Protein AF-A0A538FDV4-F1 (afdb_monomer_lite)

pLDDT: mean 74.34, std 12.93, range [49.62, 92.75]

Structure (mmCIF, N/CA/C/O backbone):
data_AF-A0A538FDV4-F1
#
_entry.id   AF-A0A538FDV4-F1
#
loop_
_atom_site.group_PDB
_atom_site.id
_atom_site.type_symbol
_atom_site.label_atom_id
_atom_site.label_alt_id
_atom_site.label_comp_id
_atom_site.label_asym_id
_atom_site.label_entity_id
_atom_site.label_seq_id
_atom_site.pdbx_PDB_ins_code
_atom_site.Cartn_x
_atom_site.Cartn_y
_atom_site.Cartn_z
_atom_site.occupancy
_atom_site.B_iso_or_equiv
_atom_site.auth_seq_id
_atom_site.auth_comp_id
_atom_site.auth_asym_id
_atom_site.auth_atom_id
_atom_site.pdbx_PDB_model_num
ATOM 1 N N . MET A 1 1 ? -5.270 -0.008 69.994 1.00 52.81 1 MET A N 1
ATOM 2 C CA . MET A 1 1 ? -5.492 0.788 68.768 1.00 52.81 1 MET A CA 1
ATOM 3 C C . MET A 1 1 ? -4.678 0.130 67.663 1.00 52.81 1 MET A C 1
ATOM 5 O O . MET A 1 1 ? -3.464 0.258 67.653 1.00 52.81 1 MET A O 1
ATOM 9 N N . ALA A 1 2 ? -5.318 -0.753 66.895 1.00 51.62 2 ALA A N 1
ATOM 10 C CA . ALA A 1 2 ? -4.651 -1.727 66.030 1.00 51.62 2 ALA A CA 1
ATOM 11 C C . ALA A 1 2 ? -4.294 -1.139 64.647 1.00 51.62 2 ALA A C 1
ATOM 13 O O . ALA A 1 2 ? -5.040 -0.293 64.148 1.00 51.62 2 ALA A O 1
ATOM 14 N N . PRO A 1 3 ? -3.195 -1.588 64.014 1.00 59.09 3 PRO A N 1
ATOM 15 C CA . PRO A 1 3 ? -2.844 -1.215 62.646 1.00 59.09 3 PRO A CA 1
ATOM 16 C C . PRO A 1 3 ? -3.826 -1.837 61.640 1.00 59.09 3 PRO A C 1
ATOM 18 O O . PRO A 1 3 ? -4.076 -3.039 61.663 1.00 59.09 3 PRO A O 1
ATOM 21 N N . GLN A 1 4 ? -4.377 -1.011 60.750 1.00 65.19 4 GLN A N 1
ATOM 22 C CA . GLN A 1 4 ? -5.221 -1.439 59.629 1.00 65.19 4 GLN A CA 1
ATOM 23 C C . GLN A 1 4 ? -4.342 -1.977 58.478 1.00 65.19 4 GLN A C 1
ATOM 25 O O . GLN A 1 4 ? -3.521 -1.220 57.953 1.00 65.19 4 GLN A O 1
ATOM 30 N N . PRO A 1 5 ? -4.502 -3.237 58.031 1.00 62.62 5 PRO A N 1
ATOM 31 C CA . PRO A 1 5 ? -3.818 -3.757 56.850 1.00 62.62 5 PRO A CA 1
ATOM 32 C C . PRO A 1 5 ? -4.610 -3.422 55.574 1.00 62.62 5 PRO A C 1
ATOM 34 O O . PRO A 1 5 ? -5.619 -4.052 55.257 1.00 62.62 5 PRO A O 1
ATOM 37 N N . ALA A 1 6 ? -4.147 -2.436 54.800 1.00 55.91 6 ALA A N 1
ATOM 38 C CA . ALA A 1 6 ? -4.717 -2.126 53.488 1.00 55.91 6 ALA A CA 1
ATOM 39 C C . ALA A 1 6 ? -4.201 -3.123 52.436 1.00 55.91 6 ALA A C 1
ATOM 41 O O . ALA A 1 6 ? -3.159 -2.939 51.805 1.00 55.91 6 ALA A O 1
ATOM 42 N N . GLY A 1 7 ? -4.958 -4.212 52.300 1.00 53.19 7 GLY A N 1
ATOM 43 C CA . GLY A 1 7 ? -4.743 -5.302 51.363 1.00 53.19 7 GLY A CA 1
ATOM 44 C C . GLY A 1 7 ? -4.754 -4.887 49.889 1.00 53.19 7 GLY A C 1
ATOM 45 O O . GLY A 1 7 ? -5.413 -3.939 49.456 1.00 53.19 7 GLY A O 1
ATOM 46 N N . GLY A 1 8 ? -3.999 -5.657 49.108 1.00 58.41 8 GLY A N 1
ATOM 47 C CA . GLY A 1 8 ? -3.830 -5.491 47.676 1.00 58.41 8 GLY A CA 1
ATOM 48 C C . GLY A 1 8 ? -5.133 -5.588 46.885 1.00 58.41 8 GLY A C 1
ATOM 49 O O . GLY A 1 8 ? -5.840 -6.587 46.939 1.00 58.41 8 GLY A O 1
ATOM 50 N N . ARG A 1 9 ? -5.401 -4.565 46.068 1.00 56.03 9 ARG A N 1
ATOM 51 C CA . ARG A 1 9 ? -6.382 -4.601 44.966 1.00 56.03 9 ARG A CA 1
ATOM 52 C C . ARG A 1 9 ? -6.051 -3.567 43.880 1.00 56.03 9 ARG A C 1
ATOM 54 O O . ARG A 1 9 ? -6.911 -2.858 43.383 1.00 56.03 9 ARG A O 1
ATOM 61 N N . ARG A 1 10 ? -4.780 -3.484 43.471 1.00 55.16 10 ARG A N 1
ATOM 62 C CA . ARG A 1 10 ? -4.344 -2.690 42.299 1.00 55.16 10 ARG A CA 1
ATOM 63 C C . ARG A 1 10 ? -3.783 -3.572 41.177 1.00 55.16 10 ARG A C 1
ATOM 65 O O . ARG A 1 10 ? -2.725 -3.293 40.634 1.00 55.16 10 ARG A O 1
ATOM 72 N N . ARG A 1 11 ? -4.450 -4.686 40.854 1.00 52.62 11 ARG A N 1
ATOM 73 C CA . ARG A 1 11 ? -4.064 -5.570 39.729 1.00 52.62 11 ARG A CA 1
ATOM 74 C C . ARG A 1 11 ? -5.252 -5.965 38.842 1.00 52.62 11 ARG A C 1
ATOM 76 O O . ARG A 1 11 ? -5.264 -7.054 38.281 1.00 52.62 11 ARG A O 1
ATOM 83 N N . ALA A 1 12 ? -6.267 -5.104 38.744 1.00 56.25 12 ALA A N 1
ATOM 84 C CA . ALA A 1 12 ? -7.485 -5.402 37.991 1.00 56.25 12 ALA A CA 1
ATOM 85 C C . ALA A 1 12 ? -7.494 -4.949 36.510 1.00 56.25 12 ALA A C 1
ATOM 87 O O . ALA A 1 12 ? -8.047 -5.702 35.714 1.00 56.25 12 ALA A O 1
ATOM 88 N N . PRO A 1 13 ? -6.869 -3.837 36.054 1.00 54.97 13 PRO A N 1
ATOM 89 C CA . PRO A 1 13 ? -7.037 -3.456 34.643 1.00 54.97 13 PRO A CA 1
ATOM 90 C C . PRO A 1 13 ? -6.133 -4.229 33.663 1.00 54.97 13 PRO A C 1
ATOM 92 O O . PRO A 1 13 ? -6.461 -4.345 32.488 1.00 54.97 13 PRO A O 1
ATOM 95 N N . LEU A 1 14 ? -5.032 -4.835 34.124 1.00 56.69 14 LEU A N 1
ATOM 96 C CA . LEU A 1 14 ? -4.066 -5.520 33.245 1.00 56.69 14 LEU A CA 1
ATOM 97 C C . LEU A 1 14 ? -4.604 -6.817 32.618 1.00 56.69 14 LEU A C 1
ATOM 99 O O . LEU A 1 14 ? -4.151 -7.226 31.555 1.00 56.69 14 LEU A O 1
ATOM 103 N N . ARG A 1 15 ? -5.575 -7.472 33.263 1.00 52.91 15 ARG A N 1
ATOM 104 C CA . ARG A 1 15 ? -6.103 -8.769 32.807 1.00 52.91 15 ARG A CA 1
ATOM 105 C C . ARG A 1 15 ? -7.284 -8.645 31.846 1.00 52.91 15 ARG A C 1
ATOM 107 O O . ARG A 1 15 ? -7.493 -9.551 31.050 1.00 52.91 15 ARG A O 1
ATOM 114 N N . PHE A 1 16 ? -7.992 -7.514 31.850 1.00 51.12 16 PHE A N 1
ATOM 115 C CA . PHE A 1 16 ? -9.033 -7.234 30.855 1.00 51.12 16 PHE A CA 1
ATOM 116 C C . PHE A 1 16 ? -8.436 -6.760 29.516 1.00 51.12 16 PHE A C 1
ATOM 118 O O . PHE A 1 16 ? -9.018 -6.998 28.463 1.00 51.12 16 PHE A O 1
ATOM 125 N N . GLY A 1 17 ? -7.228 -6.178 29.537 1.00 50.62 17 GLY A N 1
ATOM 126 C CA . GLY A 1 17 ? -6.507 -5.762 28.328 1.00 50.62 17 GLY A CA 1
ATOM 127 C C . GLY A 1 17 ? -5.958 -6.913 27.472 1.00 50.62 17 GLY A C 1
ATOM 128 O O . GLY A 1 17 ? -5.729 -6.727 26.284 1.00 50.62 17 GLY A O 1
ATOM 129 N N . LEU A 1 18 ? -5.775 -8.116 28.030 1.00 53.31 18 LEU A N 1
ATOM 130 C CA . LEU A 1 18 ? -5.081 -9.213 27.338 1.00 53.31 18 LEU A CA 1
ATOM 131 C C . LEU A 1 18 ? -6.011 -10.142 26.531 1.00 53.31 18 LEU A C 1
ATOM 133 O O . LEU A 1 18 ? -5.538 -10.946 25.734 1.00 53.31 18 LEU A O 1
ATOM 137 N N . SER A 1 19 ? -7.331 -10.082 26.735 1.00 49.62 19 SER A N 1
ATOM 138 C CA . SER A 1 19 ? -8.142 -11.299 26.577 1.00 49.62 19 SER A CA 1
ATOM 139 C C . SER A 1 19 ? -8.847 -11.529 25.230 1.00 49.62 19 SER A C 1
ATOM 141 O O . SER A 1 19 ? -9.457 -12.589 25.090 1.00 49.62 19 SER A O 1
ATOM 143 N N . ARG A 1 20 ? -8.820 -10.640 24.221 1.00 53.72 20 ARG A N 1
ATOM 144 C CA . ARG A 1 20 ? -9.519 -10.996 22.956 1.00 53.72 20 ARG A CA 1
ATOM 145 C C . ARG A 1 20 ? -9.054 -10.365 21.639 1.00 53.72 20 ARG A C 1
ATOM 147 O O . ARG A 1 20 ? -9.335 -10.964 20.611 1.00 53.72 20 ARG A O 1
ATOM 154 N N . SER A 1 21 ? -8.346 -9.229 21.612 1.00 58.66 21 SER A N 1
ATOM 155 C CA . SER A 1 21 ? -8.151 -8.498 20.336 1.00 58.66 21 SER A CA 1
ATOM 156 C C . SER A 1 21 ? -6.707 -8.189 19.917 1.00 58.66 21 SER A C 1
ATOM 158 O O . SER A 1 21 ? -6.511 -7.607 18.854 1.00 58.66 21 SER A O 1
ATOM 160 N N . TYR A 1 22 ? -5.688 -8.574 20.691 1.00 63.62 22 TYR A N 1
ATOM 161 C CA . TYR A 1 22 ? -4.298 -8.277 20.318 1.00 63.62 22 TYR A CA 1
ATOM 162 C C . TYR A 1 22 ? -3.718 -9.300 19.346 1.00 63.62 22 TYR A C 1
ATOM 164 O O . TYR A 1 22 ? -3.199 -8.905 18.313 1.00 63.62 22 TYR A O 1
ATOM 172 N N . VAL A 1 23 ? -3.843 -10.602 19.616 1.00 74.31 23 VAL A N 1
ATOM 173 C CA . VAL A 1 23 ? -3.258 -11.655 18.758 1.00 74.31 23 VAL A CA 1
ATOM 174 C C . VAL A 1 23 ? -3.773 -11.569 17.318 1.00 74.31 23 VAL A C 1
ATOM 176 O O . VAL A 1 23 ? -2.990 -11.655 16.379 1.00 74.31 23 VAL A O 1
ATOM 179 N N . VAL A 1 24 ? -5.075 -11.323 17.141 1.00 69.31 24 VAL A N 1
ATOM 180 C CA . VAL A 1 24 ? -5.684 -11.121 15.817 1.00 69.31 24 VAL A CA 1
ATOM 181 C C . VAL A 1 24 ? -5.126 -9.865 15.145 1.00 69.31 24 VAL A C 1
ATOM 183 O O . VAL A 1 24 ? -4.767 -9.915 13.973 1.00 69.31 24 VAL A O 1
ATOM 186 N N . GLY A 1 25 ? -4.982 -8.762 15.888 1.00 72.50 25 GLY A N 1
ATOM 187 C CA . GLY A 1 25 ? -4.370 -7.534 15.377 1.00 72.50 25 GLY A CA 1
ATOM 188 C C . GLY A 1 25 ? -2.912 -7.728 14.954 1.00 72.50 25 GLY A C 1
ATOM 189 O O . GLY A 1 25 ? -2.530 -7.290 13.876 1.00 72.50 25 GLY A O 1
ATOM 190 N N . TRP A 1 26 ? -2.118 -8.445 15.753 1.00 78.81 26 TRP A N 1
ATOM 191 C CA . TRP A 1 26 ? -0.730 -8.794 15.434 1.00 78.81 26 TRP A CA 1
ATOM 192 C C . TRP A 1 26 ? -0.626 -9.678 14.191 1.00 78.81 26 TRP A C 1
ATOM 194 O O . TRP A 1 26 ? 0.236 -9.435 13.352 1.00 78.81 26 TRP A O 1
ATOM 204 N N . LEU A 1 27 ? -1.515 -10.663 14.036 1.00 79.94 27 LEU A N 1
ATOM 205 C CA . LEU A 1 27 ? -1.541 -11.527 12.855 1.00 79.94 27 LEU A CA 1
ATOM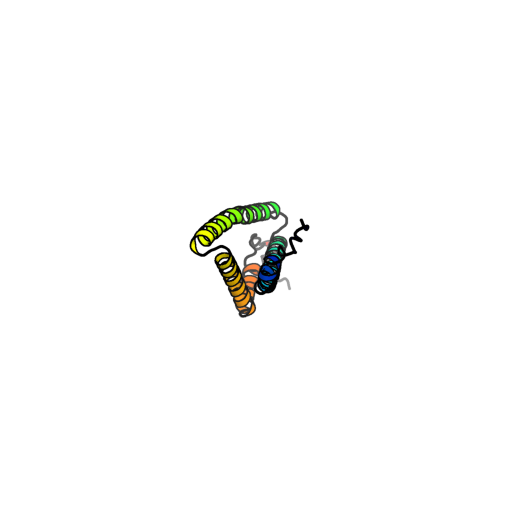 206 C C . LEU A 1 27 ? -1.882 -10.729 11.590 1.00 79.94 27 LEU A C 1
ATOM 208 O O . LEU A 1 27 ? -1.182 -10.835 10.586 1.00 79.94 27 LEU A O 1
ATOM 212 N N . PHE A 1 28 ? -2.915 -9.886 11.649 1.00 76.75 28 PHE A N 1
ATOM 213 C CA . PHE A 1 28 ? -3.283 -9.012 10.533 1.00 76.75 28 PHE A CA 1
ATOM 214 C C . PHE A 1 28 ? -2.169 -8.028 10.181 1.00 76.75 28 PHE A C 1
ATOM 216 O O . PHE A 1 28 ? -1.885 -7.822 9.000 1.00 76.75 28 PHE A O 1
ATOM 223 N N . LEU A 1 29 ? -1.515 -7.448 11.188 1.00 80.00 29 LEU A N 1
ATOM 224 C CA . LEU A 1 29 ? -0.391 -6.541 10.987 1.00 80.00 29 LEU A CA 1
ATOM 225 C C . LEU A 1 29 ? 0.801 -7.264 10.352 1.00 80.00 29 LEU A C 1
ATOM 227 O O . LEU A 1 29 ? 1.407 -6.728 9.429 1.00 80.00 29 LEU A O 1
ATOM 231 N N . ALA A 1 30 ? 1.097 -8.491 10.788 1.00 84.06 30 ALA A N 1
ATOM 232 C CA . ALA A 1 30 ? 2.163 -9.309 10.218 1.00 84.06 30 ALA A CA 1
ATOM 233 C C . ALA A 1 30 ? 1.888 -9.662 8.749 1.00 84.06 30 ALA A C 1
ATOM 235 O O . ALA A 1 30 ? 2.763 -9.474 7.907 1.00 84.06 30 ALA A O 1
ATOM 236 N N . VAL A 1 31 ? 0.671 -10.110 8.420 1.00 83.06 31 VAL A N 1
ATOM 237 C CA . VAL A 1 31 ? 0.286 -10.457 7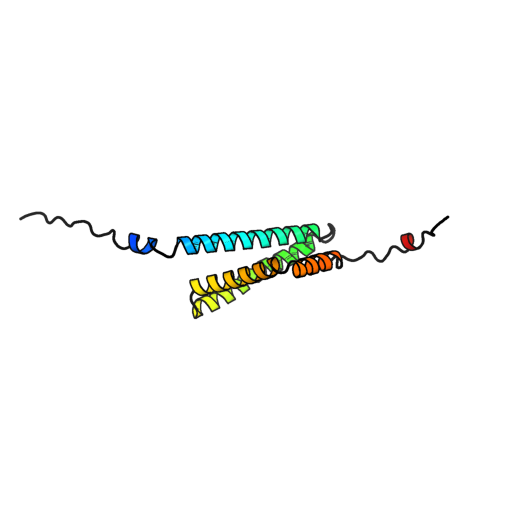.040 1.00 83.06 31 VAL A CA 1
ATOM 238 C C . VAL A 1 31 ? 0.297 -9.223 6.139 1.00 83.06 31 VAL A C 1
ATOM 240 O O . VAL A 1 31 ? 0.892 -9.249 5.064 1.00 83.06 31 VAL A O 1
ATOM 243 N N . THR A 1 32 ? -0.311 -8.123 6.589 1.00 79.44 32 THR A N 1
ATOM 244 C CA . THR A 1 32 ? -0.358 -6.872 5.815 1.00 79.44 32 THR A CA 1
ATOM 245 C C . THR A 1 32 ? 1.045 -6.294 5.628 1.00 79.44 32 THR A C 1
ATOM 247 O O . THR A 1 32 ? 1.391 -5.866 4.530 1.00 79.44 32 THR A O 1
ATOM 250 N N . GLY A 1 33 ? 1.880 -6.331 6.670 1.00 83.00 33 GLY A N 1
ATOM 251 C CA . GLY A 1 33 ? 3.272 -5.894 6.611 1.00 83.00 33 GLY A CA 1
ATOM 252 C C . GLY A 1 33 ? 4.108 -6.735 5.648 1.00 83.00 33 GLY A C 1
ATOM 253 O O . GLY A 1 33 ? 4.817 -6.177 4.816 1.00 83.00 33 GLY A O 1
ATOM 254 N N . ALA A 1 34 ? 3.984 -8.064 5.699 1.00 84.94 34 ALA A N 1
ATOM 255 C CA . ALA A 1 34 ? 4.682 -8.961 4.779 1.00 84.94 34 ALA A CA 1
ATOM 256 C C . ALA A 1 34 ? 4.266 -8.724 3.318 1.00 84.94 34 ALA A C 1
ATOM 258 O O . ALA A 1 34 ? 5.128 -8.625 2.445 1.00 84.94 34 ALA A O 1
ATOM 259 N N . ALA A 1 35 ? 2.964 -8.567 3.055 1.00 83.19 35 ALA A N 1
ATOM 260 C CA . ALA A 1 35 ? 2.452 -8.256 1.721 1.00 83.19 35 ALA A CA 1
ATOM 261 C C . ALA A 1 35 ? 2.957 -6.896 1.210 1.00 83.19 35 ALA A C 1
ATOM 263 O O . ALA A 1 35 ? 3.385 -6.789 0.062 1.00 83.19 35 ALA A O 1
ATOM 264 N N . PHE A 1 36 ? 2.958 -5.870 2.068 1.00 83.25 36 PHE A N 1
ATOM 265 C CA . PHE A 1 36 ? 3.477 -4.545 1.734 1.00 83.25 36 PHE A CA 1
ATOM 266 C C . PHE A 1 36 ? 4.972 -4.585 1.395 1.00 83.25 36 PHE A C 1
ATOM 268 O O . PHE A 1 36 ? 5.374 -4.077 0.349 1.00 83.25 36 PHE A O 1
ATOM 275 N N . LEU A 1 37 ? 5.790 -5.237 2.229 1.00 88.62 37 LEU A N 1
ATOM 276 C CA . LEU A 1 37 ? 7.222 -5.397 1.960 1.00 88.62 37 LEU A CA 1
ATOM 277 C C . LEU A 1 37 ? 7.468 -6.161 0.656 1.00 88.62 37 LEU A C 1
ATOM 279 O O . LEU A 1 37 ? 8.325 -5.751 -0.123 1.00 88.62 37 LEU A O 1
ATOM 283 N N . GLY A 1 38 ? 6.705 -7.228 0.403 1.00 86.88 38 GLY A N 1
ATOM 284 C CA . GLY A 1 38 ? 6.775 -7.982 -0.848 1.00 86.88 38 GLY A CA 1
ATOM 285 C C . GLY A 1 38 ? 6.484 -7.102 -2.062 1.00 86.88 38 GLY A C 1
ATOM 286 O O . GLY A 1 38 ? 7.295 -7.040 -2.980 1.00 86.88 38 GLY A O 1
ATOM 287 N N . ALA A 1 39 ? 5.382 -6.348 -2.032 1.00 83.69 39 ALA A N 1
ATOM 288 C CA . ALA A 1 39 ? 5.008 -5.446 -3.120 1.00 83.69 39 ALA A CA 1
ATOM 289 C C . ALA A 1 39 ? 6.074 -4.368 -3.379 1.00 83.69 39 ALA A C 1
ATOM 291 O O . ALA A 1 39 ? 6.438 -4.118 -4.531 1.00 83.69 39 ALA A O 1
ATOM 292 N N . VAL A 1 40 ? 6.612 -3.757 -2.319 1.00 86.94 40 VAL A N 1
ATOM 293 C CA . VAL A 1 40 ? 7.677 -2.748 -2.426 1.00 86.94 40 VAL A CA 1
ATOM 294 C C . VAL A 1 40 ? 8.961 -3.364 -2.987 1.00 86.94 40 VAL A C 1
ATOM 296 O O . VAL A 1 40 ? 9.568 -2.785 -3.887 1.00 86.94 40 VAL A O 1
ATOM 299 N N . ALA A 1 41 ? 9.365 -4.544 -2.509 1.00 89.25 41 ALA A N 1
ATOM 300 C CA . ALA A 1 41 ? 10.548 -5.245 -3.002 1.00 89.25 41 ALA A CA 1
ATOM 301 C C . ALA A 1 41 ? 10.414 -5.604 -4.490 1.00 89.25 41 ALA A C 1
ATOM 303 O O . ALA A 1 41 ? 11.280 -5.236 -5.281 1.00 89.25 41 ALA A O 1
ATOM 304 N N . THR A 1 42 ? 9.304 -6.231 -4.891 1.00 85.81 42 THR A N 1
ATOM 305 C CA . THR A 1 42 ? 9.040 -6.593 -6.292 1.00 85.81 42 THR A CA 1
ATOM 306 C C . THR A 1 42 ? 9.007 -5.366 -7.197 1.00 85.81 42 THR A C 1
ATOM 308 O O . THR A 1 42 ? 9.587 -5.396 -8.281 1.00 85.81 42 THR A O 1
ATOM 311 N N . THR A 1 43 ? 8.386 -4.270 -6.755 1.00 85.12 43 THR A N 1
ATOM 312 C CA . THR A 1 43 ? 8.335 -3.021 -7.531 1.00 85.12 43 THR A CA 1
ATOM 313 C C . THR A 1 43 ? 9.731 -2.428 -7.707 1.00 85.12 43 THR A C 1
ATOM 315 O O . THR A 1 43 ? 10.124 -2.119 -8.830 1.00 85.12 43 THR A O 1
ATOM 318 N N . ASN A 1 44 ? 10.514 -2.339 -6.625 1.00 87.19 44 ASN A N 1
ATOM 319 C CA . ASN A 1 44 ? 11.891 -1.847 -6.674 1.00 87.19 44 ASN A CA 1
ATOM 320 C C . ASN A 1 44 ? 12.751 -2.672 -7.641 1.00 87.19 44 ASN A C 1
ATOM 322 O O . ASN A 1 44 ? 13.459 -2.098 -8.466 1.00 87.19 44 ASN A O 1
ATOM 326 N N . THR A 1 45 ? 12.670 -4.003 -7.575 1.00 86.06 45 THR A N 1
ATOM 327 C CA . THR A 1 45 ? 13.418 -4.890 -8.474 1.00 86.06 45 THR A CA 1
ATOM 328 C C . THR A 1 45 ? 12.943 -4.763 -9.919 1.00 86.06 45 THR A C 1
ATOM 330 O O . THR A 1 45 ? 13.772 -4.646 -10.813 1.00 86.06 45 THR A O 1
ATOM 333 N N . SER A 1 46 ? 11.633 -4.709 -10.166 1.00 83.62 46 SER A N 1
ATOM 334 C CA . SER A 1 46 ? 11.084 -4.569 -11.524 1.00 83.62 46 SER A CA 1
ATOM 335 C C . SER A 1 46 ? 11.532 -3.263 -12.179 1.00 83.62 46 SER A C 1
ATOM 337 O O . SER A 1 46 ? 11.994 -3.268 -13.315 1.00 83.62 46 SER A O 1
ATOM 339 N N . VAL A 1 47 ? 11.482 -2.148 -11.442 1.00 83.19 47 VAL A N 1
ATOM 340 C CA . VAL A 1 47 ? 11.989 -0.852 -11.919 1.00 83.19 47 VAL A CA 1
ATOM 341 C C . VAL A 1 47 ? 13.489 -0.923 -12.213 1.00 83.19 47 VAL A C 1
ATOM 343 O O . VAL A 1 47 ? 13.942 -0.369 -13.207 1.00 83.19 47 VAL A O 1
ATOM 346 N N . GLN A 1 48 ? 14.270 -1.613 -11.381 1.00 83.25 48 GLN A N 1
ATOM 347 C CA . GLN A 1 48 ? 15.711 -1.759 -11.607 1.00 83.25 48 GLN A CA 1
ATOM 348 C C . GLN A 1 48 ? 16.040 -2.642 -12.820 1.00 83.25 48 GLN A C 1
ATOM 350 O O . GLN A 1 48 ? 17.022 -2.362 -13.501 1.00 83.25 48 GLN A O 1
ATOM 355 N N . LEU A 1 49 ? 15.232 -3.670 -13.098 1.00 83.56 49 LEU A N 1
ATOM 356 C CA . LEU A 1 49 ? 15.431 -4.595 -14.220 1.00 83.56 49 LEU A CA 1
ATOM 357 C C . LEU A 1 49 ? 14.958 -4.029 -15.565 1.00 83.56 49 LEU A C 1
ATOM 359 O O . LEU A 1 49 ? 15.573 -4.304 -16.589 1.00 83.56 49 LEU A O 1
ATOM 363 N N . LEU A 1 50 ? 13.877 -3.245 -15.573 1.00 80.12 50 LEU A N 1
ATOM 364 C CA . LEU A 1 50 ? 13.263 -2.723 -16.802 1.00 80.12 50 LEU A CA 1
ATOM 365 C C . LEU A 1 50 ? 13.917 -1.433 -17.321 1.00 80.12 50 LEU A C 1
ATOM 367 O O . LEU A 1 50 ? 13.604 -0.987 -18.423 1.00 80.12 50 LEU A O 1
ATOM 371 N N . VAL A 1 51 ? 14.788 -0.798 -16.534 1.00 78.25 51 VAL A N 1
ATOM 372 C CA . VAL A 1 51 ? 15.351 0.518 -16.860 1.00 78.25 51 VAL A CA 1
ATOM 373 C C . VAL A 1 51 ? 16.814 0.409 -17.293 1.00 78.25 51 VAL A C 1
ATOM 375 O O . VAL A 1 51 ? 17.677 -0.039 -16.530 1.00 78.25 51 VAL A O 1
ATOM 378 N N . SER A 1 52 ? 17.106 0.897 -18.502 1.00 75.44 52 SER A N 1
ATOM 379 C CA . SER A 1 52 ? 18.463 0.966 -19.055 1.00 75.44 52 SER A CA 1
ATOM 380 C C . SER A 1 52 ? 19.385 1.887 -18.240 1.00 75.44 52 SER A C 1
ATOM 382 O O . SER A 1 52 ? 18.935 2.848 -17.604 1.00 75.44 52 SER A O 1
ATOM 384 N N . ASP A 1 53 ? 20.692 1.596 -18.245 1.00 74.75 53 ASP A N 1
ATOM 385 C CA . ASP A 1 53 ? 21.701 2.309 -17.441 1.00 74.75 53 ASP A CA 1
ATOM 386 C C . ASP A 1 53 ? 21.683 3.833 -17.655 1.00 74.75 53 ASP A C 1
ATOM 388 O O . ASP A 1 53 ? 21.841 4.598 -16.704 1.00 74.75 53 ASP A O 1
ATOM 392 N N . GLU A 1 54 ? 21.407 4.279 -18.881 1.00 79.38 54 GLU A N 1
ATOM 393 C CA . GLU A 1 54 ? 21.450 5.687 -19.300 1.00 79.38 54 GLU A CA 1
ATOM 394 C C . GLU A 1 54 ? 20.364 6.563 -18.656 1.00 79.38 54 GLU A C 1
ATOM 396 O O . GLU A 1 54 ? 20.575 7.757 -18.431 1.00 79.38 54 GLU A O 1
ATOM 401 N N . VAL A 1 55 ? 19.199 5.992 -18.325 1.00 82.50 55 VAL A N 1
ATOM 402 C CA . VAL A 1 55 ? 18.071 6.739 -17.735 1.00 82.50 55 VAL A CA 1
ATOM 403 C C . VAL A 1 55 ? 17.703 6.280 -16.324 1.00 82.50 55 VAL A C 1
ATOM 405 O O . VAL A 1 55 ? 16.804 6.864 -15.708 1.00 82.50 55 VAL A O 1
ATOM 408 N N . ARG A 1 56 ? 18.432 5.308 -15.759 1.00 81.75 56 ARG A N 1
ATOM 409 C CA . ARG A 1 56 ? 18.177 4.735 -14.425 1.00 81.75 56 ARG A CA 1
ATOM 410 C C . ARG A 1 56 ? 18.044 5.780 -13.326 1.00 81.75 56 ARG A C 1
ATOM 412 O O . ARG A 1 56 ? 17.077 5.748 -12.568 1.00 81.75 56 ARG A O 1
ATOM 419 N N . GLY A 1 57 ? 18.959 6.748 -13.274 1.00 83.31 57 GLY A N 1
ATOM 420 C CA . GLY A 1 57 ? 18.927 7.814 -12.266 1.00 83.31 57 GLY A CA 1
ATOM 421 C C . GLY A 1 57 ? 17.690 8.716 -12.367 1.00 83.31 57 GLY A C 1
ATOM 422 O O . GLY A 1 57 ? 17.114 9.094 -11.348 1.00 83.31 57 GLY A O 1
ATOM 423 N N . ARG A 1 58 ? 17.230 9.016 -13.589 1.00 88.00 58 ARG A N 1
ATOM 424 C CA . ARG A 1 58 ? 16.042 9.856 -13.824 1.00 88.00 58 ARG A CA 1
ATOM 425 C C . ARG A 1 58 ? 14.754 9.117 -13.471 1.00 88.00 58 ARG A C 1
ATOM 427 O O . ARG A 1 58 ? 13.885 9.697 -12.825 1.00 88.00 58 ARG A O 1
ATOM 434 N N . VAL A 1 59 ? 14.644 7.844 -13.850 1.00 87.75 59 VAL A N 1
ATOM 435 C CA . VAL A 1 59 ? 13.467 7.024 -13.526 1.00 87.75 59 VAL A CA 1
ATOM 436 C C . VAL A 1 59 ? 13.367 6.796 -12.020 1.00 87.75 59 VAL A C 1
ATOM 438 O O . VAL A 1 59 ? 12.295 6.986 -11.449 1.00 87.75 59 VAL A O 1
ATOM 441 N N . LEU A 1 60 ? 14.483 6.485 -11.354 1.00 88.44 60 LEU A N 1
ATOM 442 C CA . LEU A 1 60 ? 14.505 6.348 -9.898 1.00 88.44 60 LEU A CA 1
ATOM 443 C C . LEU A 1 60 ? 14.139 7.658 -9.186 1.00 88.44 60 LEU A C 1
ATOM 445 O O . LEU A 1 60 ? 13.413 7.617 -8.197 1.00 88.44 60 LEU A O 1
ATOM 449 N N . ALA A 1 61 ? 14.563 8.821 -9.694 1.00 89.50 61 ALA A N 1
ATOM 450 C CA . ALA A 1 61 ? 14.178 10.110 -9.116 1.00 89.50 61 ALA A CA 1
ATOM 451 C C . ALA A 1 61 ? 12.658 10.354 -9.188 1.00 89.50 61 ALA A C 1
ATOM 453 O O . ALA A 1 61 ? 12.048 10.727 -8.184 1.00 89.50 61 ALA A O 1
ATOM 454 N N . VAL A 1 62 ? 12.028 10.091 -10.340 1.00 90.62 62 VAL A N 1
ATOM 455 C CA . VAL A 1 62 ? 10.565 10.212 -10.499 1.00 90.62 62 VAL A CA 1
ATOM 456 C C . VAL A 1 62 ? 9.831 9.185 -9.635 1.00 90.62 62 VAL A C 1
ATOM 458 O O . VAL A 1 62 ? 8.850 9.530 -8.978 1.00 90.62 62 VAL A O 1
ATOM 461 N N . TYR A 1 63 ? 10.331 7.949 -9.578 1.00 89.38 63 TYR A N 1
ATOM 462 C CA . TYR A 1 63 ? 9.792 6.893 -8.722 1.00 89.38 63 TYR A CA 1
ATOM 463 C C . TYR A 1 63 ? 9.798 7.294 -7.239 1.00 89.38 63 TYR A C 1
ATOM 465 O O . TYR A 1 63 ? 8.767 7.216 -6.570 1.00 89.38 63 TYR A O 1
ATOM 473 N N . MET A 1 64 ? 10.925 7.802 -6.736 1.00 90.31 64 MET A N 1
ATOM 474 C CA . MET A 1 64 ? 11.049 8.248 -5.344 1.00 90.31 64 MET A CA 1
ATOM 475 C C . MET A 1 64 ? 10.187 9.479 -5.053 1.00 90.31 64 MET A C 1
ATOM 477 O O . MET A 1 64 ? 9.595 9.565 -3.974 1.00 90.31 64 MET A O 1
ATOM 481 N N . MET A 1 65 ? 10.062 10.406 -6.009 1.00 92.75 65 MET A N 1
ATOM 482 C CA . MET A 1 65 ? 9.157 11.553 -5.897 1.00 92.75 65 MET A CA 1
ATOM 483 C C . MET A 1 65 ? 7.698 11.097 -5.786 1.00 92.75 65 MET A C 1
ATOM 485 O O . MET A 1 65 ? 6.975 11.563 -4.906 1.00 92.75 65 MET A O 1
ATOM 489 N N . ALA A 1 66 ? 7.274 10.158 -6.634 1.00 90.06 66 ALA A N 1
ATOM 490 C CA . ALA A 1 66 ? 5.920 9.618 -6.620 1.00 90.06 66 ALA A CA 1
ATOM 491 C C . ALA A 1 66 ? 5.624 8.857 -5.318 1.00 90.06 66 ALA A C 1
ATOM 493 O O . ALA A 1 66 ? 4.593 9.099 -4.690 1.00 90.06 66 ALA A O 1
ATOM 494 N N . LEU A 1 67 ? 6.540 7.993 -4.869 1.00 86.00 67 LEU A N 1
ATOM 495 C CA . LEU A 1 67 ? 6.393 7.260 -3.609 1.00 86.00 67 LEU A CA 1
ATOM 496 C C . LEU A 1 67 ? 6.287 8.199 -2.407 1.00 86.00 67 LEU A C 1
ATOM 498 O O . LEU A 1 67 ? 5.349 8.102 -1.615 1.00 86.00 67 LEU A O 1
ATOM 502 N N . THR A 1 68 ? 7.236 9.124 -2.284 1.00 89.69 68 THR A N 1
ATOM 503 C CA . THR A 1 68 ? 7.301 10.037 -1.138 1.00 89.69 68 THR A CA 1
ATOM 504 C C . THR A 1 68 ? 6.127 11.014 -1.151 1.00 89.69 68 THR A C 1
ATOM 506 O O . THR A 1 68 ? 5.558 11.298 -0.101 1.00 89.69 68 THR A O 1
ATOM 509 N N . GLY A 1 69 ? 5.712 11.481 -2.334 1.00 89.56 69 GLY A N 1
ATOM 510 C CA . GLY A 1 69 ? 4.556 12.363 -2.503 1.00 89.56 69 GLY A CA 1
ATOM 511 C C . GLY A 1 69 ? 3.213 11.684 -2.224 1.00 89.56 69 GLY A C 1
ATOM 512 O O . GLY A 1 69 ? 2.282 12.333 -1.751 1.00 89.56 69 GLY A O 1
ATOM 513 N N . SER A 1 70 ? 3.112 10.371 -2.439 1.00 88.94 70 SER A N 1
ATOM 514 C CA . SER A 1 70 ? 1.889 9.607 -2.157 1.00 88.94 70 SER A CA 1
ATOM 515 C C . SER A 1 70 ? 1.642 9.422 -0.657 1.00 88.94 70 SER A C 1
ATOM 517 O O . SER A 1 70 ? 0.492 9.344 -0.226 1.00 88.94 70 SER A O 1
ATOM 519 N N . TYR A 1 71 ? 2.705 9.391 0.151 1.00 87.06 71 TYR A N 1
ATOM 520 C CA . TYR A 1 71 ? 2.633 9.176 1.599 1.00 87.06 71 TYR A CA 1
ATOM 521 C C . TYR A 1 71 ? 1.767 10.210 2.349 1.00 87.06 71 TYR A C 1
ATOM 523 O O . TYR A 1 71 ? 0.826 9.801 3.034 1.00 87.06 71 TYR A O 1
ATOM 531 N N . PRO A 1 72 ? 2.004 11.535 2.230 1.00 89.81 72 PRO A N 1
ATOM 532 C CA . PRO A 1 72 ? 1.187 12.537 2.912 1.00 89.81 72 PRO A CA 1
ATOM 533 C C . PRO A 1 72 ? -0.259 12.555 2.404 1.00 89.81 72 PRO A C 1
ATOM 535 O O . PRO A 1 72 ? -1.179 12.730 3.199 1.00 89.81 72 PRO A O 1
ATOM 538 N N . VAL A 1 73 ? -0.483 12.321 1.108 1.00 92.75 73 VAL A N 1
ATOM 539 C CA . VAL A 1 73 ? -1.836 12.247 0.530 1.00 92.75 73 VAL A CA 1
ATOM 540 C C . VAL A 1 73 ? -2.612 11.069 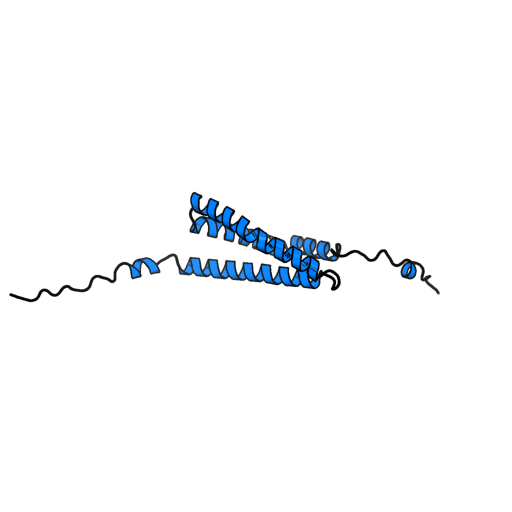1.125 1.00 92.75 73 VAL A C 1
ATOM 542 O O . VAL A 1 73 ? -3.747 11.236 1.573 1.00 92.75 73 VAL A O 1
ATOM 545 N N . GLY A 1 74 ? -1.980 9.894 1.192 1.00 85.88 74 GLY A N 1
ATOM 546 C CA . GLY A 1 74 ? -2.553 8.711 1.830 1.00 85.88 74 GLY A CA 1
ATOM 547 C C . GLY A 1 74 ? -2.825 8.930 3.317 1.00 85.88 74 GLY A C 1
ATOM 548 O O . GLY A 1 74 ? -3.908 8.594 3.792 1.00 85.88 74 GLY A O 1
ATOM 549 N N . ALA A 1 75 ? -1.892 9.562 4.034 1.00 86.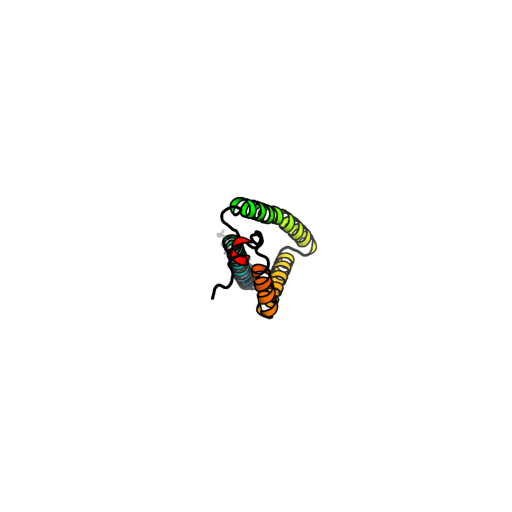94 75 ALA A N 1
ATOM 550 C CA . ALA A 1 75 ? -2.043 9.869 5.454 1.00 86.94 75 ALA A CA 1
ATOM 551 C C . ALA A 1 75 ? -3.211 10.831 5.728 1.00 86.94 75 ALA A C 1
ATOM 553 O O . ALA A 1 75 ? -3.974 10.600 6.664 1.00 86.94 75 ALA A O 1
ATOM 554 N N . LEU A 1 76 ? -3.400 11.869 4.904 1.00 91.56 76 LEU A N 1
ATOM 555 C CA . LEU A 1 76 ? -4.540 12.787 5.021 1.00 91.56 76 LEU A CA 1
ATOM 556 C C . LEU A 1 76 ? -5.868 12.078 4.750 1.00 91.56 76 LEU A C 1
ATOM 558 O O . LEU A 1 76 ? -6.825 12.257 5.503 1.00 91.56 76 LEU A O 1
ATOM 562 N N . LEU A 1 77 ? -5.923 11.243 3.709 1.00 88.19 77 LEU A N 1
ATOM 563 C CA . LEU A 1 77 ? -7.121 10.475 3.380 1.00 88.19 77 LEU A CA 1
ATOM 564 C C . LEU A 1 77 ? -7.468 9.476 4.492 1.00 88.19 77 LEU A C 1
ATOM 566 O O . LEU A 1 77 ? -8.621 9.398 4.912 1.00 88.19 77 LEU A O 1
ATOM 570 N N . GLN A 1 78 ? -6.476 8.739 4.999 1.00 85.00 78 GLN A N 1
ATOM 571 C CA . GLN A 1 78 ? -6.667 7.804 6.108 1.00 85.00 78 GLN A CA 1
ATOM 572 C C . GLN A 1 78 ? -7.021 8.520 7.411 1.00 85.00 78 GLN A C 1
ATOM 574 O O . GLN A 1 78 ? -7.868 8.015 8.141 1.00 85.00 78 GLN A O 1
ATOM 579 N N . GLY A 1 79 ? -6.422 9.678 7.695 1.00 85.94 79 GLY A N 1
ATOM 580 C CA . GLY A 1 79 ? -6.754 10.502 8.858 1.00 85.94 79 GLY A CA 1
ATOM 581 C C . GLY A 1 79 ? -8.202 10.983 8.808 1.00 85.94 79 GLY A C 1
ATOM 582 O O . GLY A 1 79 ? -8.969 10.723 9.730 1.00 85.94 79 GLY A O 1
ATOM 583 N N . TRP A 1 80 ? -8.616 11.556 7.674 1.00 90.62 80 TRP A N 1
ATOM 584 C CA . TRP A 1 80 ? -10.002 11.969 7.449 1.00 90.62 80 TRP A CA 1
ATOM 585 C C . TRP A 1 80 ? -10.991 10.806 7.605 1.00 90.62 80 TRP A C 1
ATOM 587 O O . TRP A 1 80 ? -12.060 10.966 8.195 1.00 90.62 80 TRP A O 1
ATOM 597 N N . LEU A 1 81 ? -10.637 9.616 7.110 1.00 86.56 81 LEU A N 1
ATOM 598 C CA . LEU A 1 81 ? -11.472 8.428 7.260 1.00 86.56 81 LEU A CA 1
ATOM 599 C C . LEU A 1 81 ? -11.495 7.943 8.720 1.00 86.56 81 LEU A C 1
ATOM 601 O O . LEU A 1 81 ? -12.560 7.632 9.247 1.00 86.56 81 LEU A O 1
ATOM 605 N N . ALA A 1 82 ? -10.349 7.934 9.403 1.00 88.31 82 ALA A N 1
ATOM 606 C CA . ALA A 1 82 ? -10.235 7.561 10.812 1.00 88.31 82 ALA A CA 1
ATOM 607 C C . ALA A 1 82 ? -11.064 8.466 11.734 1.00 88.31 82 ALA A C 1
ATOM 609 O O . ALA A 1 82 ? -11.661 7.949 12.677 1.00 88.31 82 ALA A O 1
ATOM 610 N N . ASP A 1 83 ? -11.190 9.757 11.423 1.00 88.44 83 ASP A N 1
ATOM 611 C CA . ASP A 1 83 ? -12.050 10.683 12.171 1.00 88.44 83 ASP A CA 1
ATOM 612 C C . ASP A 1 83 ? -13.549 10.367 12.010 1.00 88.44 83 ASP A C 1
ATOM 614 O O . ASP A 1 83 ? -14.354 10.683 12.887 1.00 88.44 83 ASP A O 1
ATOM 618 N N . ARG A 1 84 ? -13.948 9.731 10.898 1.00 88.06 84 ARG A N 1
ATOM 619 C CA . ARG A 1 84 ? -15.353 9.397 10.596 1.00 88.06 84 ARG A CA 1
ATOM 620 C C . ARG A 1 84 ? -15.765 8.010 11.080 1.00 88.06 84 ARG A C 1
ATOM 622 O O . ARG A 1 84 ? -16.860 7.864 11.617 1.00 88.06 84 ARG A O 1
ATOM 629 N N . ILE A 1 85 ? -14.928 6.996 10.851 1.00 84.75 85 ILE A N 1
ATOM 630 C CA . ILE A 1 85 ? -15.259 5.578 11.106 1.00 84.75 85 ILE A CA 1
ATOM 631 C C . ILE A 1 85 ? -14.404 4.933 12.207 1.00 84.75 85 ILE A C 1
ATOM 633 O O . ILE A 1 85 ? -14.651 3.789 12.587 1.00 84.75 85 ILE A O 1
ATOM 637 N N . GLY A 1 86 ? -13.423 5.658 12.750 1.00 82.56 86 GLY A N 1
ATOM 638 C CA . GLY A 1 86 ? -12.494 5.174 13.767 1.00 82.56 86 GLY A CA 1
ATOM 639 C C . GLY A 1 86 ? -11.247 4.499 13.184 1.00 82.56 86 GLY A C 1
ATOM 640 O O . GLY A 1 86 ? -11.297 3.792 12.176 1.00 82.56 86 GLY A O 1
ATOM 641 N N . ALA A 1 87 ? -10.108 4.670 13.864 1.00 78.00 87 ALA A N 1
ATOM 642 C CA . ALA A 1 87 ? -8.808 4.160 13.416 1.00 78.00 87 ALA A CA 1
ATOM 643 C C . ALA A 1 87 ? -8.764 2.636 13.140 1.00 78.00 87 ALA A C 1
ATOM 645 O O . ALA A 1 87 ? -8.228 2.252 12.099 1.00 78.00 87 ALA A O 1
ATOM 646 N N . PRO A 1 88 ? -9.344 1.747 13.980 1.00 76.81 88 PRO A N 1
ATOM 647 C CA . PRO A 1 88 ? -9.311 0.307 13.712 1.00 76.81 88 PRO A CA 1
ATOM 648 C C . PRO A 1 88 ? -10.068 -0.071 12.434 1.00 76.81 88 PRO A C 1
ATOM 650 O O . PRO A 1 88 ? -9.586 -0.890 11.655 1.00 76.81 88 PRO A O 1
ATOM 653 N N . ALA A 1 89 ? -11.228 0.548 12.192 1.00 76.12 89 ALA A N 1
ATOM 654 C CA . ALA A 1 89 ? -12.047 0.277 11.014 1.00 76.12 89 ALA A CA 1
ATOM 655 C C . ALA A 1 89 ? -11.362 0.763 9.729 1.00 76.12 89 ALA A C 1
ATOM 657 O O . ALA A 1 89 ? -11.350 0.037 8.736 1.00 76.12 89 ALA A O 1
ATOM 658 N N . THR A 1 90 ? -10.721 1.937 9.760 1.00 81.44 90 THR A N 1
ATOM 659 C CA . THR A 1 90 ? -9.944 2.465 8.627 1.00 81.44 90 THR A CA 1
ATOM 660 C C . THR A 1 90 ? -8.787 1.546 8.242 1.00 81.44 90 THR A C 1
ATOM 662 O O . THR A 1 90 ? -8.584 1.273 7.058 1.00 81.44 90 THR A O 1
ATOM 665 N N . VAL A 1 91 ? -8.040 1.032 9.225 1.00 79.25 91 VAL A N 1
ATOM 666 C CA . VAL A 1 91 ? -6.912 0.119 8.972 1.00 79.25 91 VAL A CA 1
ATOM 667 C C . VAL A 1 91 ? -7.400 -1.215 8.411 1.00 79.25 91 VAL A C 1
ATOM 669 O O . VAL A 1 91 ? -6.832 -1.711 7.439 1.00 79.25 91 VAL A O 1
ATOM 672 N N . VAL A 1 92 ? -8.478 -1.775 8.969 1.00 80.12 92 VAL A N 1
ATOM 673 C CA . VAL A 1 92 ? -9.073 -3.019 8.459 1.00 80.12 92 VAL A CA 1
ATOM 674 C C . VAL A 1 92 ? -9.597 -2.829 7.039 1.00 80.12 92 VAL A C 1
ATOM 676 O O . VAL A 1 92 ? -9.355 -3.691 6.198 1.00 80.12 92 VAL A O 1
ATOM 679 N N . ALA A 1 93 ? -10.255 -1.709 6.735 1.00 80.94 93 ALA A N 1
ATOM 680 C CA . ALA A 1 93 ? -10.746 -1.415 5.392 1.00 80.94 93 ALA A CA 1
ATOM 681 C C . ALA A 1 93 ? -9.594 -1.303 4.380 1.00 80.94 93 ALA A C 1
ATOM 683 O O . ALA A 1 93 ? -9.624 -1.966 3.345 1.00 80.94 93 ALA A O 1
ATOM 684 N N . ALA A 1 94 ? -8.548 -0.538 4.704 1.00 81.56 94 ALA A N 1
ATOM 685 C CA . ALA A 1 94 ? -7.373 -0.391 3.847 1.00 81.56 94 ALA A CA 1
ATOM 686 C C . ALA A 1 94 ? -6.655 -1.733 3.614 1.00 81.56 94 ALA A C 1
ATOM 688 O O . ALA A 1 94 ? -6.366 -2.092 2.472 1.00 81.56 94 ALA A O 1
ATOM 689 N N . GLY A 1 95 ? -6.429 -2.509 4.680 1.00 78.69 95 GLY A N 1
ATOM 690 C CA . GLY A 1 95 ? -5.817 -3.836 4.591 1.00 78.69 95 GLY A CA 1
ATOM 691 C C . GLY A 1 95 ? -6.676 -4.836 3.815 1.00 78.69 95 GLY A C 1
ATOM 692 O O . GLY A 1 95 ? -6.148 -5.621 3.034 1.00 78.69 95 GLY A O 1
ATOM 693 N N . SER A 1 96 ? -8.002 -4.774 3.963 1.00 81.62 96 SER A N 1
ATOM 694 C CA . SER A 1 96 ? -8.935 -5.634 3.225 1.00 81.62 96 SER A CA 1
ATOM 695 C C . SER A 1 96 ? -8.939 -5.309 1.736 1.00 81.62 96 SER A C 1
ATOM 697 O O . SER A 1 96 ? -8.895 -6.227 0.926 1.00 81.62 96 SER A O 1
ATOM 699 N N . ILE A 1 97 ? -8.933 -4.026 1.359 1.00 84.38 97 ILE A N 1
ATOM 700 C CA . ILE A 1 97 ? -8.827 -3.610 -0.048 1.00 84.38 97 ILE A CA 1
ATOM 701 C C . ILE A 1 97 ? -7.524 -4.143 -0.648 1.00 84.38 97 ILE A C 1
ATOM 703 O O . ILE A 1 97 ? -7.549 -4.772 -1.705 1.00 84.38 97 ILE A O 1
ATOM 707 N N . LEU A 1 98 ? -6.400 -3.955 0.049 1.00 81.50 98 LEU A N 1
ATOM 708 C CA . LEU A 1 98 ? -5.097 -4.430 -0.414 1.00 81.50 98 LEU A CA 1
ATOM 709 C C . LEU A 1 98 ? -5.061 -5.962 -0.538 1.00 81.50 98 LEU A C 1
ATOM 711 O O . LEU A 1 98 ? -4.587 -6.496 -1.540 1.00 81.50 98 LEU A O 1
ATOM 715 N N . GLY A 1 99 ? -5.621 -6.667 0.447 1.00 83.25 99 GLY A N 1
ATOM 716 C CA . GLY A 1 99 ? -5.736 -8.122 0.448 1.00 83.25 99 GLY A CA 1
ATOM 717 C C . GLY A 1 99 ? -6.628 -8.651 -0.674 1.00 83.25 99 GLY A C 1
ATOM 718 O O . GLY A 1 99 ? -6.265 -9.629 -1.318 1.00 83.25 99 GLY A O 1
ATOM 719 N N . VAL A 1 100 ? -7.753 -7.991 -0.963 1.00 85.50 100 VAL A N 1
ATOM 720 C CA . VAL A 1 100 ? -8.642 -8.348 -2.080 1.00 85.50 100 VAL A CA 1
ATOM 721 C C . VAL A 1 100 ? -7.943 -8.128 -3.414 1.00 85.50 100 VAL A C 1
ATOM 723 O O . VAL A 1 100 ? -8.002 -9.010 -4.262 1.00 85.50 100 VAL A O 1
ATOM 726 N N . VAL A 1 101 ? -7.247 -7.005 -3.604 1.00 83.88 101 VAL A N 1
ATOM 727 C CA . VAL A 1 101 ? -6.475 -6.758 -4.833 1.00 83.88 101 VAL A CA 1
ATOM 728 C C . VAL A 1 101 ? -5.402 -7.833 -5.013 1.00 83.88 101 VAL A C 1
ATOM 730 O O . VAL A 1 101 ? -5.322 -8.437 -6.082 1.00 83.88 101 VAL A O 1
ATOM 733 N N . GLY A 1 102 ? -4.640 -8.138 -3.958 1.00 81.25 102 GLY A N 1
ATOM 734 C CA . GLY A 1 102 ? -3.649 -9.215 -3.981 1.00 81.25 102 GLY A CA 1
ATOM 735 C C . GLY A 1 102 ? -4.272 -10.575 -4.305 1.00 81.25 102 GLY A C 1
ATOM 736 O O . GLY A 1 102 ? -3.776 -11.291 -5.172 1.00 81.25 102 GLY A O 1
ATOM 737 N N . LEU A 1 103 ? -5.400 -10.908 -3.675 1.00 84.31 103 LEU A N 1
ATOM 738 C CA . LEU A 1 103 ? -6.119 -12.158 -3.913 1.00 84.31 103 LEU A CA 1
ATOM 739 C C . LEU A 1 103 ? -6.669 -12.245 -5.341 1.00 84.31 103 LEU A C 1
ATOM 741 O O . LEU A 1 103 ? -6.571 -13.296 -5.964 1.00 84.31 103 LEU A O 1
ATOM 745 N N . VAL A 1 104 ? -7.220 -11.159 -5.886 1.00 85.31 104 VAL A N 1
ATOM 746 C CA . VAL A 1 104 ? -7.710 -11.107 -7.273 1.00 85.31 104 VAL A CA 1
ATOM 747 C C . VAL A 1 104 ? -6.568 -11.347 -8.257 1.00 85.31 104 VAL A C 1
ATOM 749 O O . VAL A 1 104 ? -6.750 -12.107 -9.207 1.00 85.31 104 VAL A O 1
ATOM 752 N N . LEU A 1 105 ? -5.397 -10.756 -8.016 1.00 80.81 105 LEU A N 1
ATOM 753 C CA . LEU A 1 105 ? -4.206 -10.982 -8.838 1.00 80.81 105 LEU A CA 1
ATOM 754 C C . LEU A 1 105 ? -3.713 -12.435 -8.740 1.00 80.81 105 LEU A C 1
ATOM 756 O O . LEU A 1 105 ? -3.392 -13.035 -9.761 1.00 80.81 105 LEU A O 1
ATOM 760 N N . LEU A 1 106 ? -3.735 -13.030 -7.543 1.00 80.88 106 LEU A N 1
ATOM 761 C CA . LEU A 1 106 ? -3.385 -14.440 -7.317 1.00 80.88 106 LEU A CA 1
ATOM 762 C C . LEU A 1 106 ? -4.367 -15.419 -7.982 1.00 80.88 106 LEU A C 1
ATOM 764 O O . LEU A 1 106 ? -3.948 -16.413 -8.568 1.00 80.88 106 LEU A O 1
ATOM 768 N N . LEU A 1 107 ? -5.673 -15.149 -7.901 1.00 82.69 107 LEU A N 1
ATOM 769 C CA . LEU A 1 107 ? -6.720 -16.004 -8.473 1.00 82.69 107 LEU A CA 1
ATOM 770 C C . LEU A 1 107 ? -6.877 -15.823 -9.987 1.00 82.69 107 LEU A C 1
ATOM 772 O O . LEU A 1 107 ? -7.467 -16.677 -10.651 1.00 82.69 107 LEU A O 1
ATOM 776 N N . ARG A 1 108 ? -6.374 -14.718 -10.548 1.00 80.75 108 ARG A N 1
ATOM 777 C CA . ARG A 1 108 ? -6.372 -14.452 -11.990 1.00 80.75 108 ARG A CA 1
ATOM 778 C C . ARG A 1 108 ? -4.946 -14.252 -12.505 1.00 80.75 108 ARG A C 1
ATOM 780 O O . ARG A 1 108 ? -4.609 -13.142 -12.921 1.00 80.75 108 ARG A O 1
ATOM 787 N N . PRO A 1 109 ? -4.148 -15.333 -12.604 1.00 66.69 109 PRO A N 1
ATOM 788 C CA . PRO A 1 109 ? -2.797 -15.264 -13.162 1.00 66.69 109 PRO A CA 1
ATOM 789 C C . PRO A 1 109 ? -2.778 -14.800 -14.633 1.00 66.69 109 PRO A C 1
ATOM 791 O O . PRO A 1 109 ? -1.766 -14.307 -15.119 1.00 66.69 109 PRO A O 1
ATOM 794 N N . GLY A 1 110 ? -3.916 -14.878 -15.337 1.00 65.81 110 GLY A N 1
ATOM 795 C CA . GLY A 1 110 ? -4.075 -14.287 -16.670 1.00 65.81 110 GLY A CA 1
ATOM 796 C C . GLY A 1 110 ? -3.993 -12.753 -16.691 1.00 65.81 110 GLY A C 1
ATOM 797 O O . GLY A 1 110 ? -3.646 -12.173 -17.711 1.00 65.81 110 GLY A O 1
ATOM 798 N N . LEU A 1 111 ? -4.285 -12.066 -15.579 1.00 62.91 111 LEU A N 1
ATOM 799 C CA . LEU A 1 111 ? -4.111 -10.611 -15.483 1.00 62.91 111 LEU A CA 1
ATOM 800 C C . LEU A 1 111 ? -2.639 -10.250 -15.258 1.00 62.91 111 LEU A C 1
ATOM 802 O O . LEU A 1 111 ? -2.150 -9.269 -15.813 1.00 62.91 111 LEU A O 1
ATOM 806 N N . THR A 1 112 ? -1.928 -11.064 -14.471 1.00 67.50 112 THR A N 1
ATOM 807 C CA . THR A 1 112 ? -0.489 -10.891 -14.252 1.00 67.50 112 THR A CA 1
ATOM 808 C C . THR A 1 112 ? 0.301 -11.195 -15.515 1.00 67.50 112 THR A C 1
ATOM 810 O O . THR A 1 112 ? 1.208 -10.436 -15.825 1.00 67.50 112 THR A O 1
ATOM 813 N N . SER A 1 113 ? -0.085 -12.210 -16.299 1.00 65.56 113 SER A N 1
ATOM 814 C CA . SER A 1 113 ? 0.569 -12.488 -17.583 1.00 65.56 113 SER A CA 1
ATOM 815 C C . SER A 1 113 ? 0.357 -11.361 -18.594 1.00 65.56 113 SER A C 1
ATOM 817 O O . SER A 1 113 ? 1.266 -11.052 -19.346 1.00 65.56 113 SER A O 1
ATOM 819 N N . LEU A 1 114 ? -0.798 -10.685 -18.582 1.00 65.38 114 LEU A N 1
ATOM 820 C CA . LEU A 1 114 ? -1.033 -9.524 -19.448 1.00 65.38 114 LEU A CA 1
ATOM 821 C C . LEU A 1 114 ? -0.221 -8.294 -19.030 1.00 65.38 114 LEU A C 1
ATOM 823 O O . LEU A 1 114 ? 0.225 -7.554 -19.904 1.00 65.38 114 LEU A O 1
ATOM 827 N N . LEU A 1 115 ? -0.030 -8.067 -17.726 1.00 68.00 115 LEU A N 1
ATOM 828 C CA . LEU A 1 115 ? 0.849 -7.010 -17.215 1.00 68.00 115 LEU A CA 1
ATOM 829 C C . LEU A 1 115 ? 2.314 -7.304 -17.545 1.00 68.00 115 LEU A C 1
ATOM 831 O O . LEU A 1 115 ? 3.031 -6.395 -17.954 1.00 68.00 115 LEU A O 1
ATOM 835 N N . ASP A 1 116 ? 2.731 -8.560 -17.415 1.00 71.50 116 ASP A N 1
ATOM 836 C CA . ASP A 1 116 ? 4.088 -9.015 -17.717 1.00 71.50 116 ASP A CA 1
ATOM 837 C C . ASP A 1 116 ? 4.378 -8.932 -19.227 1.00 71.50 116 ASP A C 1
ATOM 839 O O . ASP A 1 116 ? 5.361 -8.333 -19.654 1.00 71.50 116 ASP A O 1
ATOM 843 N N . GLU A 1 117 ? 3.443 -9.385 -20.066 1.00 65.88 117 GLU A N 1
ATOM 844 C CA . GLU A 1 117 ? 3.559 -9.339 -21.527 1.00 65.88 117 GLU A CA 1
ATOM 845 C C . GLU A 1 117 ? 3.486 -7.904 -22.081 1.00 65.88 117 GLU A C 1
ATOM 847 O O . GLU A 1 117 ? 4.231 -7.554 -23.000 1.00 65.88 117 GLU A O 1
ATOM 852 N N . HIS A 1 118 ? 2.659 -7.026 -21.496 1.00 61.06 118 HIS A N 1
ATOM 853 C CA . HIS A 1 118 ? 2.672 -5.594 -21.830 1.00 61.06 118 HIS A CA 1
ATOM 854 C C . HIS A 1 118 ? 3.937 -4.884 -21.339 1.00 61.06 118 HIS A C 1
ATOM 856 O O . HIS A 1 118 ? 4.380 -3.948 -22.006 1.00 61.06 118 HIS A O 1
ATOM 862 N N . SER A 1 119 ? 4.526 -5.316 -20.220 1.00 63.38 119 SER A N 1
ATOM 863 C CA . SER A 1 119 ? 5.808 -4.785 -19.732 1.00 63.38 119 SER A CA 1
ATOM 864 C C . SER A 1 119 ? 6.971 -5.229 -20.622 1.00 63.38 119 SER A C 1
ATOM 866 O O . SER A 1 119 ? 7.874 -4.440 -20.879 1.00 63.38 119 SER A O 1
ATOM 868 N N . HIS A 1 120 ? 6.911 -6.448 -21.170 1.00 59.69 120 HIS A N 1
ATOM 869 C CA . HIS A 1 120 ? 7.887 -6.957 -22.135 1.00 59.69 120 HIS A CA 1
ATOM 870 C C . HIS A 1 120 ? 7.744 -6.339 -23.536 1.00 59.69 120 HIS A C 1
ATOM 872 O O . HIS A 1 120 ? 8.753 -6.111 -24.199 1.00 59.69 120 HIS A O 1
ATOM 878 N N . ARG A 1 121 ? 6.517 -6.055 -24.006 1.00 54.91 121 ARG A N 1
ATOM 879 C CA . ARG A 1 121 ? 6.275 -5.436 -25.329 1.00 54.91 121 ARG A CA 1
ATOM 880 C C . ARG A 1 121 ? 6.442 -3.921 -25.360 1.00 54.91 121 ARG A C 1
ATOM 882 O O . ARG A 1 121 ? 6.702 -3.369 -26.422 1.00 54.91 121 ARG A O 1
ATOM 889 N N . ARG A 1 122 ? 6.241 -3.234 -24.235 1.00 55.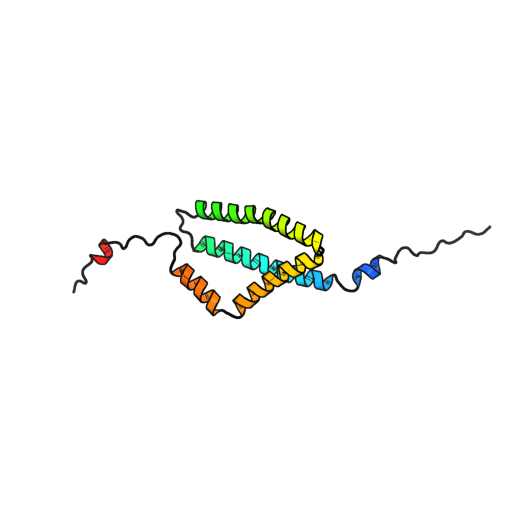88 122 ARG A N 1
ATOM 890 C CA . ARG A 1 122 ? 6.507 -1.799 -24.100 1.00 55.88 122 ARG A CA 1
ATOM 891 C C . ARG A 1 122 ? 7.702 -1.626 -23.182 1.00 55.88 122 ARG A C 1
ATOM 893 O O . ARG A 1 122 ? 7.541 -1.195 -22.042 1.00 55.88 122 ARG A O 1
ATOM 900 N N . GLY A 1 123 ? 8.896 -1.938 -23.681 1.00 56.53 123 GLY A N 1
ATOM 901 C CA . GLY A 1 123 ? 10.105 -1.382 -23.088 1.00 56.53 123 GLY A CA 1
ATOM 902 C C . GLY A 1 123 ? 9.887 0.125 -22.942 1.00 56.53 123 GLY A C 1
ATOM 903 O O . GLY A 1 123 ? 9.690 0.834 -23.924 1.00 56.53 123 GLY A O 1
ATOM 904 N N . PHE A 1 124 ? 9.817 0.619 -21.705 1.00 60.12 124 PHE A N 1
ATOM 905 C CA . PHE A 1 124 ? 9.540 2.030 -21.398 1.00 60.12 124 PHE A CA 1
ATOM 906 C C . PHE A 1 124 ? 10.705 2.957 -21.822 1.00 60.12 124 PHE A C 1
ATOM 908 O O . PHE A 1 124 ? 10.687 4.165 -21.595 1.00 60.12 124 PHE A O 1
ATOM 915 N N . VAL A 1 125 ? 11.721 2.388 -22.468 1.00 66.25 125 VAL A N 1
ATOM 916 C CA . VAL A 1 125 ? 12.857 3.042 -23.104 1.00 66.25 125 VAL A CA 1
ATOM 917 C C . VAL A 1 125 ? 12.931 2.471 -24.517 1.00 66.25 125 VAL A C 1
ATOM 919 O O . VAL A 1 125 ? 12.888 1.256 -24.675 1.00 66.25 125 VAL A O 1
ATOM 922 N N . GLY A 1 126 ? 12.935 3.368 -25.505 1.00 54.12 126 GLY A N 1
ATOM 923 C CA . GLY A 1 126 ? 12.539 3.117 -26.889 1.00 54.12 126 GLY A CA 1
ATOM 924 C C . GLY A 1 126 ? 13.100 1.853 -27.531 1.00 54.12 126 GLY A C 1
ATOM 925 O O . GLY A 1 126 ? 14.260 1.502 -27.330 1.00 54.12 126 GLY A O 1
ATOM 926 N N . ASP A 1 127 ? 12.281 1.244 -28.390 1.00 55.97 127 ASP A N 1
ATOM 927 C CA . ASP A 1 127 ? 12.815 0.477 -29.509 1.00 55.97 127 ASP A CA 1
ATOM 928 C C . ASP A 1 127 ? 13.918 1.323 -30.169 1.00 55.97 127 ASP A C 1
ATOM 930 O O . ASP A 1 127 ? 13.660 2.487 -30.517 1.00 55.97 127 ASP A O 1
ATOM 934 N N . PRO A 1 128 ? 15.144 0.798 -30.347 1.00 61.69 128 PRO A N 1
ATOM 935 C CA . PRO A 1 128 ? 16.010 1.370 -31.353 1.00 61.69 128 PRO A CA 1
ATOM 936 C C . PRO A 1 128 ? 15.226 1.294 -32.661 1.00 61.69 128 PRO A C 1
ATOM 938 O O . PRO A 1 128 ? 14.744 0.230 -33.047 1.00 61.69 128 PRO A O 1
ATOM 941 N N . LEU A 1 129 ? 15.040 2.450 -33.300 1.00 66.50 129 LEU A N 1
ATOM 942 C CA . LEU A 1 129 ? 14.595 2.547 -34.680 1.00 66.50 129 LEU A CA 1
ATOM 943 C C . LEU A 1 129 ? 15.329 1.462 -35.458 1.00 6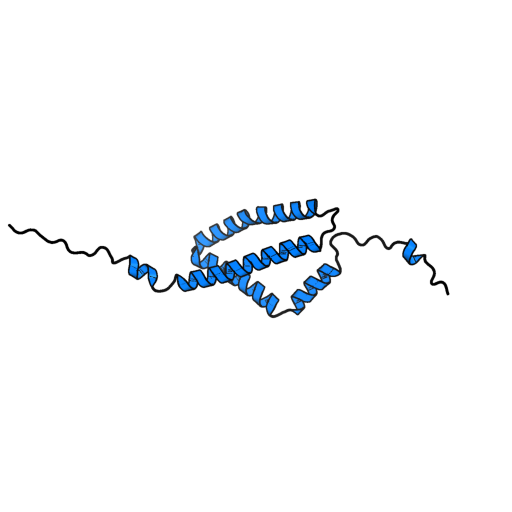6.50 129 LEU A C 1
ATOM 945 O O . LEU A 1 129 ? 16.557 1.435 -35.412 1.00 66.50 129 LEU A O 1
ATOM 949 N N . GLY A 1 130 ? 14.553 0.521 -36.015 1.00 60.88 130 GLY A N 1
ATOM 950 C CA . GLY A 1 130 ? 15.071 -0.692 -36.637 1.00 60.88 130 GLY A CA 1
ATOM 951 C C . GLY A 1 130 ? 16.302 -0.331 -37.439 1.00 60.88 130 GLY A C 1
ATOM 952 O O . GLY A 1 130 ? 16.231 0.569 -38.275 1.00 60.88 130 GLY A O 1
ATOM 953 N N . ASP A 1 131 ? 17.436 -0.921 -37.063 1.00 63.06 131 ASP A N 1
ATOM 954 C CA . ASP A 1 131 ? 18.708 -0.620 -37.689 1.00 63.06 131 ASP A CA 1
ATOM 955 C C . ASP A 1 131 ? 18.553 -0.916 -39.187 1.00 63.06 131 ASP A C 1
ATOM 957 O O . ASP A 1 131 ? 18.457 -2.091 -39.561 1.00 63.06 131 ASP A O 1
ATOM 961 N N . PRO A 1 132 ? 18.546 0.108 -40.065 1.00 61.50 132 PRO A N 1
ATOM 962 C CA . PRO A 1 132 ? 18.454 -0.123 -41.498 1.00 61.50 132 PRO A CA 1
ATOM 963 C C . PRO A 1 132 ? 19.629 -0.969 -42.000 1.00 61.50 132 PRO A C 1
ATOM 965 O O . PRO A 1 132 ? 19.557 -1.504 -43.098 1.00 61.50 132 PRO A O 1
ATOM 968 N N . LEU A 1 133 ? 20.711 -1.093 -41.222 1.00 68.12 133 LEU A N 1
ATOM 969 C CA . LEU A 1 133 ? 21.883 -1.907 -41.520 1.00 68.12 133 LEU A CA 1
ATOM 970 C C . LEU A 1 133 ? 21.666 -3.403 -41.228 1.00 68.12 133 LEU A C 1
ATOM 972 O O . LEU A 1 133 ? 22.329 -4.220 -41.867 1.00 68.12 133 LEU A O 1
ATOM 976 N N . LEU A 1 134 ? 20.734 -3.776 -40.336 1.00 62.53 134 LEU A N 1
ATOM 977 C CA . LEU A 1 134 ? 20.312 -5.174 -40.147 1.00 62.53 134 LEU A CA 1
ATOM 978 C C . LEU A 1 134 ? 19.314 -5.602 -41.230 1.00 62.53 134 LEU A C 1
ATOM 980 O O . LEU A 1 134 ? 19.443 -6.699 -41.770 1.00 62.53 134 LEU A O 1
ATOM 984 N N . ASP A 1 135 ? 18.388 -4.717 -41.610 1.00 63.31 135 ASP A N 1
ATOM 985 C CA . ASP A 1 135 ? 17.415 -4.974 -42.685 1.00 63.31 135 ASP A CA 1
ATOM 986 C C . ASP A 1 135 ? 18.034 -4.876 -44.095 1.00 63.31 135 ASP A C 1
ATOM 988 O O . ASP A 1 135 ? 17.476 -5.392 -45.066 1.00 63.31 135 ASP A O 1
ATOM 992 N N . ALA A 1 136 ? 19.203 -4.236 -44.224 1.00 61.34 136 ALA A N 1
ATOM 993 C CA . ALA A 1 136 ? 19.961 -4.140 -45.472 1.00 61.34 136 ALA A CA 1
ATOM 994 C C . ALA A 1 136 ? 21.044 -5.218 -45.638 1.00 61.34 136 ALA A C 1
ATOM 996 O O . ALA A 1 136 ? 21.735 -5.207 -46.661 1.00 61.34 136 ALA A O 1
ATOM 997 N N . GLN A 1 137 ? 21.217 -6.153 -44.693 1.00 63.25 137 GLN A N 1
ATOM 998 C CA . GLN A 1 137 ? 21.996 -7.356 -44.984 1.00 63.25 137 GLN A CA 1
ATOM 999 C C . GLN A 1 137 ? 21.155 -8.271 -45.880 1.00 63.25 137 GLN A C 1
ATOM 1001 O O . GLN A 1 137 ? 20.148 -8.817 -45.427 1.00 63.25 137 GLN A O 1
ATOM 1006 N N . PRO A 1 138 ? 21.526 -8.443 -47.164 1.00 57.53 138 PRO A N 1
ATOM 1007 C CA . PRO A 1 138 ? 20.800 -9.347 -48.029 1.00 57.53 138 PRO A CA 1
ATOM 1008 C C . PRO A 1 138 ? 20.955 -10.748 -47.449 1.00 57.53 138 PRO A C 1
ATOM 1010 O O . PRO A 1 138 ? 22.051 -11.127 -47.035 1.00 57.53 138 PRO A O 1
ATOM 1013 N N . ALA A 1 139 ? 19.875 -11.526 -47.472 1.00 59.09 139 ALA A N 1
ATOM 1014 C CA . ALA A 1 139 ? 19.948 -12.977 -47.411 1.00 59.09 139 ALA A CA 1
ATOM 1015 C C . ALA A 1 139 ? 20.844 -13.458 -48.568 1.00 59.09 139 ALA A C 1
ATOM 1017 O O . ALA A 1 139 ? 20.385 -13.703 -49.683 1.00 59.09 139 ALA A O 1
ATOM 1018 N N . ALA A 1 140 ? 22.151 -13.477 -48.332 1.00 54.03 140 ALA A N 1
ATOM 1019 C CA . ALA A 1 140 ? 23.146 -13.915 -49.282 1.00 54.03 140 ALA A CA 1
ATOM 1020 C C . ALA A 1 140 ? 23.292 -15.430 -49.131 1.00 54.03 140 ALA A C 1
ATOM 1022 O O . ALA A 1 140 ? 23.974 -15.888 -48.221 1.00 54.03 140 ALA A O 1
ATOM 1023 N N . GLY A 1 141 ? 22.623 -16.139 -50.047 1.00 54.53 141 GLY A N 1
ATOM 1024 C CA . GLY A 1 141 ? 23.065 -17.402 -50.658 1.00 54.53 141 GLY A CA 1
ATOM 1025 C C . GLY A 1 141 ? 23.088 -18.635 -49.777 1.00 54.53 141 GLY A C 1
ATOM 1026 O O . GLY A 1 141 ? 24.143 -18.874 -49.155 1.00 54.53 141 GLY A O 1
#

Radius of gyration: 27.5 Å; chains: 1; bounding box: 38×30×119 Å

Secondary structure (DSSP, 8-state):
-PPP-------SHHHHTTSSSHHHHHHHHHHHHHHHHHHHHHHHHHHHHHS-TTTHHHHHHHHHHHHHHHHHHHHHHHHHHHHHH-HHHHHHHHHHHHHHHHHHHHH-HHHHHHHHHHHHHS-SSPPP---HHHHTS----

Foldseek 3Di:
DDDDDPDDDPPPPVVVVPPPPDVVVVVLCVVLVVLVVVVVVVVVVLLVVLDDPVCSVVSVVVVVCVVVVVVVVVVVVLVVVCVPPNNVVSVCVVSVVSVVVVVVCVVCVVVVVVVVVVSVVCSVDDDPPPDVVVVPPPPDD

Sequence (141 aa):
MAPQPAGGRRRAPLRFGLSRSYVVGWLFLAVTGAAFLGAVATTNTSVQLLVSDEVRGRVLAVYMMALTGSYPVGALLQGWLADRIGAPATVVAAGSILGVVGLVLLLRPGLTSLLDEHSHRRGFVGDPLGDPLLDAQPAAG